Protein AF-A0AB73ASB9-F1 (afdb_monomer_lite)

pLDDT: mean 83.19, std 17.75, range [37.22, 97.81]

Secondary structure (DSSP, 8-state):
-B-TT--B-SS-EEPTT--B-S-B-TTEEEETTTTEEEEEHHHHHHHHGGG---GGG--HHHHHHHHHTS-GGGS---TT---TT--

Sequence (87 aa):
MIMPGITIGSNVVIAAGAVVTKNIPDGVVVGGNPAKIIETIENFEKKYIKYNMGCKFLSHDQKLDFLKKQPEELFIKVVGVMSFKDK

InterPro domains:
  IPR011004 Trimeric LpxA-like superfamily [SSF51161] (1-65)
  IPR050179 Transferase hexapeptide repeat [PTHR43300] (1-45)

Radius of gyration: 17.48 Å; chains: 1; bounding box: 41×26×38 Å

Foldseek 3Di:
DEDPPEAEEAPEAEDPPEYDPHHHYYQFYWYDVPIDTDGGNVVVCVVCVVLCLVCPPPDPVRSVVSVVPDDPVSDPPDPDDDDPPDD

Organism: NCBI:txid1339310

Structure (mmCIF, N/CA/C/O backbone):
data_AF-A0AB73ASB9-F1
#
_entry.id   AF-A0AB73ASB9-F1
#
loop_
_atom_site.group_PDB
_atom_site.id
_atom_site.type_symbol
_atom_site.label_atom_id
_atom_site.label_alt_id
_atom_site.label_comp_id
_atom_site.label_asym_id
_atom_site.label_entity_id
_atom_site.label_seq_id
_atom_site.pdbx_PDB_ins_code
_atom_site.Cartn_x
_atom_site.Cartn_y
_atom_site.Cartn_z
_atom_site.occupancy
_atom_site.B_iso_or_equiv
_atom_site.auth_seq_id
_atom_site.auth_comp_id
_atom_site.auth_asym_id
_atom_site.auth_atom_id
_atom_site.pdbx_PDB_model_num
ATOM 1 N N . MET A 1 1 ? -6.712 -9.865 0.984 1.00 91.31 1 MET A N 1
ATOM 2 C CA . MET A 1 1 ? -8.056 -10.311 1.413 1.00 91.31 1 MET A CA 1
ATOM 3 C C . MET A 1 1 ? -8.677 -9.236 2.291 1.00 91.31 1 MET A C 1
ATOM 5 O O . MET A 1 1 ? -7.952 -8.657 3.089 1.00 91.31 1 MET A O 1
ATOM 9 N N . ILE A 1 2 ? -9.974 -8.959 2.141 1.00 95.38 2 ILE A N 1
ATOM 10 C CA . ILE A 1 2 ? -10.711 -7.970 2.945 1.00 95.38 2 ILE A CA 1
ATOM 11 C C . ILE A 1 2 ? -11.876 -8.687 3.630 1.00 95.38 2 ILE A C 1
ATOM 13 O O . ILE A 1 2 ? -12.614 -9.404 2.956 1.00 95.38 2 ILE A O 1
ATOM 17 N N . MET A 1 3 ? -12.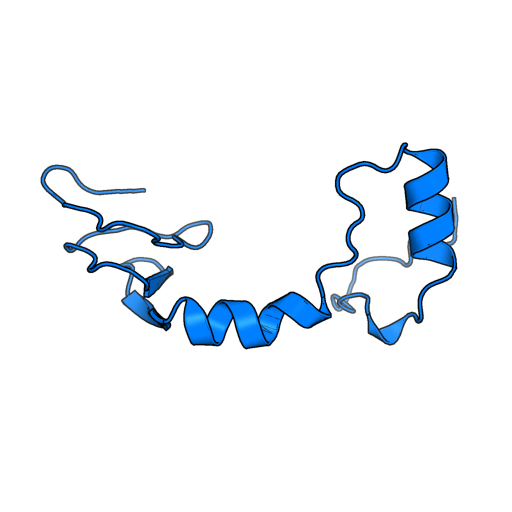010 -8.539 4.951 1.00 95.50 3 MET A N 1
ATOM 18 C CA . MET A 1 3 ? -13.121 -9.141 5.693 1.00 95.50 3 MET A CA 1
ATOM 19 C C . MET A 1 3 ? -14.447 -8.415 5.389 1.00 95.50 3 MET A C 1
ATOM 21 O O . MET A 1 3 ? -14.437 -7.213 5.115 1.00 95.50 3 MET A O 1
ATOM 25 N N . PRO A 1 4 ? -15.596 -9.113 5.432 1.00 95.62 4 PRO A N 1
ATOM 26 C CA . PRO A 1 4 ? -16.902 -8.486 5.245 1.00 95.62 4 PRO A CA 1
ATOM 27 C C . PRO A 1 4 ? -17.193 -7.415 6.303 1.00 95.62 4 PRO A C 1
ATOM 29 O O . PRO A 1 4 ? -16.791 -7.553 7.457 1.00 95.62 4 PRO A O 1
ATOM 32 N N . GLY A 1 5 ? -17.929 -6.370 5.917 1.00 95.38 5 GLY A N 1
ATOM 33 C CA . GLY A 1 5 ? -18.344 -5.296 6.831 1.00 95.38 5 GLY A CA 1
ATOM 34 C C . GLY A 1 5 ? -17.252 -4.274 7.162 1.00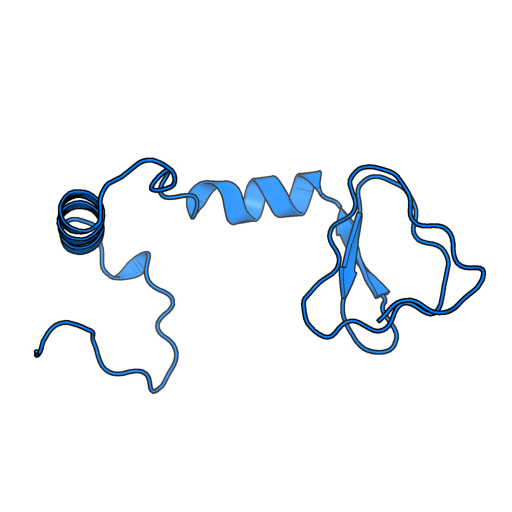 95.38 5 GLY A C 1
ATOM 35 O O . GLY A 1 5 ? -17.444 -3.449 8.051 1.00 95.38 5 GLY A O 1
ATOM 36 N N . ILE A 1 6 ? -16.117 -4.326 6.459 1.00 96.44 6 ILE A N 1
ATOM 37 C CA . ILE A 1 6 ? -15.006 -3.392 6.628 1.00 96.44 6 ILE A CA 1
ATOM 38 C C . ILE A 1 6 ? -15.087 -2.282 5.573 1.00 96.44 6 ILE A C 1
ATOM 40 O O . ILE A 1 6 ? -15.241 -2.563 4.383 1.00 96.44 6 ILE A O 1
ATOM 44 N N . THR A 1 7 ? -14.909 -1.033 5.997 1.00 96.69 7 THR A N 1
ATOM 45 C CA . THR A 1 7 ? -14.818 0.130 5.104 1.00 96.69 7 THR A CA 1
ATOM 46 C C . THR A 1 7 ? -13.362 0.481 4.819 1.00 96.69 7 THR A C 1
ATOM 48 O O . THR A 1 7 ? -12.525 0.514 5.728 1.00 96.69 7 THR A O 1
ATOM 51 N N . ILE A 1 8 ? -13.072 0.768 3.550 1.00 96.25 8 ILE A N 1
ATOM 52 C CA . ILE A 1 8 ? -11.774 1.258 3.085 1.00 96.25 8 ILE A CA 1
ATOM 53 C C . ILE A 1 8 ? -11.962 2.700 2.632 1.00 96.25 8 ILE A C 1
ATOM 55 O O . ILE A 1 8 ? -12.845 2.981 1.821 1.00 96.25 8 ILE A O 1
ATOM 59 N N . GLY A 1 9 ? -11.139 3.584 3.182 1.00 95.50 9 GLY A N 1
ATOM 60 C CA . GLY A 1 9 ? -11.077 4.982 2.797 1.00 95.50 9 GLY A CA 1
ATOM 61 C C . GLY A 1 9 ? -10.639 5.218 1.349 1.00 95.50 9 GLY A C 1
ATOM 62 O O . GLY A 1 9 ? -10.259 4.307 0.609 1.00 95.50 9 GLY A O 1
ATOM 63 N N . SER A 1 10 ? -10.670 6.479 0.943 1.00 97.12 10 SER A N 1
ATOM 64 C CA . SER A 1 10 ? -10.177 6.931 -0.354 1.00 97.12 10 SER A CA 1
ATOM 65 C C . SER A 1 10 ? -8.655 7.005 -0.371 1.00 97.12 10 SER A C 1
ATOM 67 O O . SER A 1 10 ? -8.030 7.351 0.630 1.00 97.12 10 SER A O 1
ATOM 69 N N . ASN A 1 11 ? -8.064 6.728 -1.538 1.00 95.38 11 ASN A N 1
ATOM 70 C CA . ASN A 1 11 ? -6.615 6.755 -1.741 1.00 95.38 11 ASN A CA 1
ATOM 71 C C . ASN A 1 11 ? -5.898 5.886 -0.691 1.00 95.38 11 ASN A C 1
ATOM 73 O O . ASN A 1 11 ? -5.275 6.396 0.230 1.00 95.38 11 ASN A O 1
ATOM 77 N N . VAL A 1 12 ? -6.052 4.565 -0.777 1.00 96.25 12 VAL A N 1
ATOM 78 C CA . VAL A 1 12 ? -5.434 3.611 0.157 1.00 96.25 12 VAL A CA 1
ATOM 79 C C . VAL A 1 12 ? -4.642 2.586 -0.638 1.00 96.25 12 VAL A C 1
ATOM 81 O O . VAL A 1 12 ? -5.137 2.032 -1.620 1.00 96.25 12 VAL A O 1
ATOM 84 N N . VAL A 1 13 ? -3.424 2.289 -0.188 1.00 95.25 13 VAL A N 1
ATOM 85 C CA . VAL A 1 13 ? -2.598 1.221 -0.761 1.00 95.25 13 VAL A CA 1
ATOM 86 C C . VAL A 1 13 ? -2.640 0.006 0.159 1.00 95.25 13 VAL A C 1
ATOM 88 O O . VAL A 1 13 ? -2.224 0.072 1.314 1.00 95.25 13 VAL A O 1
ATOM 91 N N . ILE A 1 14 ? -3.111 -1.129 -0.362 1.00 95.88 14 ILE A N 1
ATOM 92 C CA . ILE A 1 14 ? -3.079 -2.418 0.340 1.00 95.88 14 ILE A CA 1
ATOM 93 C C . ILE A 1 14 ? -1.939 -3.255 -0.238 1.00 95.88 14 ILE A C 1
ATOM 95 O O . ILE A 1 14 ? -1.950 -3.603 -1.419 1.00 95.88 14 ILE A O 1
ATOM 99 N N . ALA A 1 15 ? -0.958 -3.593 0.597 1.00 95.19 15 ALA A N 1
ATOM 100 C CA . ALA A 1 15 ? 0.175 -4.417 0.201 1.00 95.19 15 ALA A CA 1
ATOM 101 C C . ALA A 1 15 ? -0.264 -5.824 -0.238 1.00 95.19 15 ALA A C 1
ATOM 103 O O . ALA A 1 15 ? -1.248 -6.389 0.256 1.00 95.19 15 ALA A O 1
ATOM 104 N N . ALA A 1 16 ? 0.512 -6.418 -1.145 1.00 95.00 16 ALA A N 1
ATOM 105 C CA . ALA A 1 16 ? 0.288 -7.785 -1.593 1.00 95.00 16 ALA A CA 1
ATOM 106 C C . ALA A 1 16 ? 0.289 -8.763 -0.402 1.00 95.00 16 ALA A C 1
ATOM 108 O O . ALA A 1 16 ? 1.114 -8.663 0.505 1.00 95.00 16 ALA A O 1
ATOM 109 N N . GLY A 1 17 ? -0.664 -9.700 -0.397 1.00 93.31 17 GLY A N 1
ATOM 110 C CA . GLY A 1 17 ? -0.802 -10.698 0.670 1.00 93.31 17 GLY A CA 1
ATOM 111 C C . GLY A 1 17 ? -1.408 -10.185 1.985 1.00 93.31 17 GLY A C 1
ATOM 112 O O . GLY A 1 17 ? -1.499 -10.954 2.939 1.00 93.31 17 GLY A O 1
ATOM 113 N N . ALA A 1 18 ? -1.852 -8.926 2.065 1.00 96.88 18 ALA A N 1
ATOM 114 C CA . ALA A 1 18 ? -2.456 -8.402 3.288 1.00 96.88 18 ALA A CA 1
ATOM 115 C C . ALA A 1 18 ? -3.852 -8.993 3.577 1.00 96.88 18 ALA A C 1
ATOM 117 O O . ALA A 1 18 ? -4.641 -9.242 2.657 1.00 96.88 18 ALA A O 1
ATOM 118 N N . VAL A 1 19 ? -4.188 -9.163 4.861 1.00 96.81 19 VAL A N 1
ATOM 119 C CA . VAL A 1 19 ? -5.520 -9.579 5.341 1.00 96.81 19 VAL A CA 1
ATOM 120 C C . VAL A 1 19 ? -6.125 -8.462 6.182 1.00 96.81 19 VAL A C 1
ATOM 122 O O . VAL A 1 19 ? -5.743 -8.250 7.330 1.00 96.81 19 VAL A O 1
ATOM 125 N N . VAL A 1 20 ? -7.066 -7.724 5.602 1.00 96.75 20 VAL A N 1
ATOM 126 C CA . VAL A 1 20 ? -7.692 -6.556 6.222 1.00 96.75 20 VAL A CA 1
ATOM 127 C C . VAL A 1 20 ? -8.813 -7.002 7.153 1.00 96.75 20 VAL A C 1
ATOM 129 O O . VAL A 1 20 ? -9.846 -7.492 6.699 1.00 96.75 20 VAL A O 1
ATOM 132 N N . THR A 1 21 ? -8.605 -6.813 8.456 1.00 96.69 21 THR A N 1
ATOM 133 C CA . THR A 1 21 ? -9.555 -7.193 9.517 1.00 96.69 21 THR A CA 1
ATOM 134 C C . THR A 1 21 ? -10.166 -5.995 10.253 1.00 96.69 21 THR A C 1
ATOM 136 O O . THR A 1 21 ? -10.936 -6.194 11.186 1.00 96.69 21 THR A O 1
ATOM 139 N N . LYS A 1 22 ? -9.789 -4.757 9.905 1.00 95.19 22 LYS A N 1
ATOM 140 C CA . LYS A 1 22 ? -10.254 -3.509 10.539 1.00 95.19 22 LYS A CA 1
ATOM 141 C C . LYS A 1 22 ? -10.450 -2.421 9.484 1.00 95.19 22 LYS A C 1
ATOM 143 O O . LYS A 1 22 ? -9.788 -2.474 8.448 1.00 95.19 22 LYS A O 1
ATOM 148 N N . ASN A 1 23 ? -11.316 -1.448 9.775 1.00 97.19 23 ASN A N 1
ATOM 149 C CA . ASN A 1 23 ? -11.544 -0.286 8.908 1.00 97.19 23 ASN A CA 1
ATOM 150 C C . ASN A 1 23 ? -10.240 0.477 8.661 1.00 97.19 23 ASN A C 1
ATOM 152 O O . ASN A 1 23 ? -9.422 0.621 9.574 1.00 97.19 23 ASN A O 1
ATOM 156 N N . ILE A 1 24 ? -10.068 0.959 7.431 1.00 96.62 24 ILE A N 1
ATOM 157 C CA . ILE A 1 24 ? -8.862 1.668 7.000 1.00 96.62 24 ILE A CA 1
ATOM 158 C C . ILE A 1 24 ? -9.229 3.129 6.699 1.00 96.62 24 ILE A C 1
ATOM 160 O O . ILE A 1 24 ? -10.147 3.344 5.907 1.00 96.62 24 ILE A O 1
ATOM 164 N N . PRO A 1 25 ? -8.544 4.116 7.308 1.00 96.69 25 PRO A N 1
ATOM 165 C CA . PRO A 1 25 ? -8.756 5.534 7.013 1.00 96.69 25 PRO A CA 1
ATOM 166 C C . PRO A 1 25 ? -8.222 5.922 5.626 1.00 96.69 25 PRO A C 1
ATOM 168 O O . PRO A 1 25 ? -7.528 5.145 4.976 1.00 96.69 25 PRO A O 1
ATOM 171 N N . ASP A 1 26 ? -8.526 7.137 5.182 1.00 97.81 26 ASP A N 1
ATOM 172 C CA . ASP A 1 26 ? -8.041 7.677 3.909 1.00 97.81 26 ASP A CA 1
ATOM 173 C C . ASP A 1 26 ? -6.515 7.887 3.914 1.00 97.81 26 ASP A C 1
ATOM 175 O O . ASP A 1 26 ? -5.917 8.183 4.951 1.00 97.81 26 ASP A O 1
ATOM 179 N N . GLY A 1 27 ? -5.877 7.791 2.745 1.00 96.69 27 GLY A N 1
ATOM 180 C CA . GLY A 1 27 ? -4.499 8.257 2.551 1.00 96.69 27 GLY A CA 1
ATOM 181 C C . GLY A 1 27 ? -3.409 7.413 3.217 1.00 96.69 27 GLY A C 1
ATOM 182 O O . GLY A 1 27 ? -2.306 7.918 3.444 1.00 96.69 27 GLY A O 1
ATOM 183 N N . VAL A 1 28 ? -3.675 6.147 3.551 1.00 97.19 28 VAL A N 1
ATOM 184 C CA . VAL A 1 28 ? -2.707 5.276 4.243 1.00 97.19 28 VAL A CA 1
ATOM 185 C C . VAL A 1 28 ? -2.276 4.066 3.421 1.00 97.19 28 VAL A C 1
ATOM 187 O O . VAL A 1 28 ? -2.970 3.593 2.519 1.00 97.19 28 VAL A O 1
ATOM 190 N N . VAL A 1 29 ? -1.115 3.532 3.783 1.00 96.50 29 VAL A N 1
ATOM 191 C CA . VAL A 1 29 ? -0.577 2.272 3.279 1.00 96.50 29 VAL A CA 1
ATOM 192 C C . VAL A 1 29 ? -0.694 1.219 4.373 1.00 96.50 29 VAL A C 1
ATOM 194 O O . VAL A 1 29 ? -0.214 1.414 5.493 1.00 96.50 29 VAL A O 1
ATOM 197 N N . VAL A 1 30 ? -1.318 0.087 4.055 1.00 97.00 30 VAL A N 1
ATOM 198 C CA . VAL A 1 30 ? -1.493 -1.034 4.985 1.00 97.00 30 VAL A CA 1
ATOM 199 C C . VAL A 1 30 ? -0.871 -2.315 4.444 1.00 97.00 30 VAL A C 1
ATOM 201 O O . VAL A 1 30 ? -0.846 -2.551 3.237 1.00 97.00 30 VAL A O 1
ATOM 204 N N . GLY A 1 31 ? -0.419 -3.195 5.334 1.00 96.56 31 GLY A N 1
ATOM 205 C CA . GLY A 1 31 ? 0.095 -4.506 4.944 1.00 96.56 31 GLY A CA 1
ATOM 206 C C . GLY A 1 31 ? 0.173 -5.509 6.090 1.00 96.56 31 GLY A C 1
ATOM 207 O O . GLY A 1 31 ? 0.015 -5.152 7.258 1.00 96.56 31 GLY A O 1
ATOM 208 N N . GLY A 1 32 ? 0.408 -6.774 5.738 1.00 94.88 32 GLY A N 1
ATOM 209 C CA . GLY A 1 32 ? 0.516 -7.892 6.681 1.00 94.88 32 GLY A CA 1
ATOM 210 C C . GLY A 1 32 ? -0.788 -8.658 6.923 1.00 94.88 32 GLY A C 1
ATOM 211 O O . GLY A 1 32 ? -1.857 -8.308 6.420 1.00 94.88 32 GLY A O 1
ATOM 212 N N . ASN A 1 33 ? -0.686 -9.733 7.701 1.00 96.25 33 ASN A N 1
ATOM 213 C CA . ASN A 1 33 ? -1.804 -10.569 8.127 1.00 96.25 33 ASN A CA 1
ATOM 214 C C . ASN A 1 33 ? -1.731 -10.768 9.656 1.00 96.25 33 ASN A C 1
ATOM 216 O O . ASN A 1 33 ? -0.871 -11.527 10.107 1.00 96.25 33 ASN A O 1
ATOM 220 N N . PRO A 1 34 ? -2.580 -10.096 10.458 1.00 94.00 34 PRO A N 1
ATOM 221 C CA . PRO A 1 34 ? -3.587 -9.102 10.063 1.00 94.00 34 PRO A CA 1
ATOM 222 C C . PRO A 1 34 ? -2.965 -7.770 9.604 1.00 94.00 34 PRO A C 1
ATOM 224 O O . PRO A 1 34 ? -1.871 -7.402 10.037 1.00 94.00 34 PRO A O 1
ATOM 227 N N . ALA A 1 35 ? -3.671 -7.045 8.733 1.00 96.75 35 ALA A N 1
ATOM 228 C CA . ALA A 1 35 ? -3.196 -5.802 8.135 1.00 96.75 35 ALA A CA 1
ATOM 229 C C . ALA A 1 35 ? -3.053 -4.690 9.183 1.00 96.75 35 ALA A C 1
ATOM 231 O O . ALA A 1 35 ? -3.967 -4.434 9.972 1.00 96.75 35 ALA A O 1
ATOM 232 N N . LYS A 1 36 ? -1.907 -4.007 9.163 1.00 96.06 36 LYS A N 1
ATOM 233 C CA . LYS A 1 36 ? -1.597 -2.848 10.008 1.00 96.06 36 LYS A CA 1
ATOM 234 C C . LYS A 1 36 ? -1.237 -1.652 9.133 1.00 96.06 36 LYS A C 1
ATOM 236 O O . LYS A 1 36 ? -0.729 -1.835 8.028 1.00 96.06 36 LYS A O 1
ATOM 241 N N . ILE A 1 37 ? -1.491 -0.446 9.640 1.00 96.38 37 ILE A N 1
ATOM 242 C CA . ILE A 1 37 ? -1.022 0.795 9.013 1.00 96.38 37 ILE A CA 1
ATOM 243 C C . ILE A 1 37 ? 0.505 0.820 9.109 1.00 96.38 37 ILE A C 1
ATOM 245 O O . ILE A 1 37 ? 1.055 0.677 10.201 1.00 96.38 37 ILE A O 1
ATOM 249 N N . ILE A 1 38 ? 1.164 0.943 7.960 1.00 95.56 38 ILE A N 1
ATOM 250 C CA . ILE A 1 38 ? 2.624 0.986 7.830 1.00 95.56 38 ILE A CA 1
ATOM 251 C C . ILE A 1 38 ? 3.084 2.443 7.789 1.00 95.56 38 ILE A C 1
ATOM 253 O O . ILE A 1 38 ? 3.957 2.838 8.554 1.00 95.56 38 ILE A O 1
ATOM 257 N N . GLU A 1 39 ? 2.486 3.236 6.899 1.00 95.69 39 GLU A N 1
ATOM 258 C CA . GLU A 1 39 ? 2.832 4.641 6.670 1.00 95.69 39 GLU A CA 1
ATOM 259 C C . GLU A 1 39 ? 1.691 5.391 5.959 1.00 95.69 39 GLU A C 1
ATOM 261 O O . GLU A 1 39 ? 0.680 4.794 5.581 1.00 95.69 39 GLU A O 1
ATOM 266 N N . THR A 1 40 ? 1.843 6.707 5.785 1.00 96.50 40 THR A N 1
ATOM 267 C CA . THR A 1 40 ? 0.950 7.528 4.953 1.00 96.50 40 THR A CA 1
ATOM 268 C C . THR A 1 40 ? 1.342 7.432 3.480 1.00 96.50 40 THR A C 1
ATOM 270 O O . THR A 1 40 ? 2.510 7.209 3.151 1.00 96.50 40 THR A O 1
ATOM 273 N N . ILE A 1 41 ? 0.384 7.647 2.576 1.00 94.19 41 ILE A N 1
ATOM 274 C CA . ILE A 1 41 ? 0.649 7.666 1.132 1.00 94.19 41 ILE A CA 1
ATOM 275 C C . ILE A 1 41 ? 1.658 8.745 0.760 1.00 94.19 41 ILE A C 1
ATOM 277 O O . ILE A 1 41 ? 2.545 8.480 -0.040 1.00 94.19 41 ILE A O 1
ATOM 281 N N . GLU A 1 42 ? 1.596 9.921 1.380 1.00 92.56 42 GLU A N 1
ATOM 282 C CA . GLU A 1 42 ? 2.550 11.001 1.105 1.00 92.56 42 GLU A CA 1
ATOM 283 C C . GLU A 1 42 ? 4.005 10.574 1.349 1.00 92.56 42 GLU A C 1
ATOM 285 O O . GLU A 1 42 ? 4.906 10.925 0.585 1.00 92.56 42 GLU A O 1
ATOM 290 N N . ASN A 1 43 ? 4.249 9.804 2.413 1.00 93.31 43 ASN A N 1
ATOM 291 C CA . ASN A 1 43 ? 5.580 9.292 2.730 1.00 93.31 43 ASN A CA 1
ATOM 292 C C . ASN A 1 43 ? 5.983 8.161 1.781 1.00 93.31 43 ASN A C 1
ATOM 294 O O . ASN A 1 43 ? 7.117 8.143 1.289 1.00 93.31 43 ASN A O 1
ATOM 298 N N . PHE A 1 44 ? 5.034 7.283 1.460 1.00 91.62 44 PHE A N 1
ATOM 299 C CA . PHE A 1 44 ? 5.227 6.205 0.502 1.00 91.62 44 PHE A CA 1
ATOM 300 C C . PHE A 1 44 ? 5.617 6.760 -0.877 1.00 91.62 44 PHE A C 1
ATOM 302 O O . PHE A 1 44 ? 6.651 6.394 -1.435 1.00 91.62 44 PHE A O 1
ATOM 309 N N . GLU A 1 45 ? 4.859 7.716 -1.408 1.00 89.56 45 GLU A N 1
ATOM 310 C CA . GLU A 1 45 ? 5.125 8.353 -2.698 1.00 89.56 45 GLU A CA 1
ATOM 311 C C . GLU A 1 45 ? 6.506 9.007 -2.738 1.00 89.56 45 GLU A C 1
ATOM 313 O O . GLU A 1 45 ? 7.290 8.709 -3.639 1.00 89.56 45 GLU A O 1
ATOM 318 N N . LYS A 1 46 ? 6.867 9.820 -1.735 1.00 90.56 46 LYS A N 1
ATOM 319 C CA . LYS A 1 46 ? 8.197 10.456 -1.658 1.00 90.56 46 LYS A CA 1
ATOM 320 C C . LYS A 1 46 ? 9.333 9.434 -1.715 1.00 90.56 46 LYS A C 1
ATOM 322 O O . LYS A 1 46 ? 10.364 9.683 -2.340 1.00 90.56 46 LYS A O 1
ATOM 327 N N . LYS A 1 47 ? 9.152 8.274 -1.082 1.00 86.62 47 LYS A N 1
ATOM 328 C CA . LYS A 1 47 ? 10.159 7.211 -1.037 1.00 86.62 47 LYS A CA 1
ATOM 329 C C . LYS A 1 47 ? 10.297 6.475 -2.368 1.00 86.62 47 LYS A C 1
ATOM 331 O O . LYS A 1 47 ? 11.421 6.124 -2.737 1.00 86.62 47 LYS A O 1
ATOM 336 N N . TYR A 1 48 ? 9.187 6.235 -3.070 1.00 84.81 48 TYR A N 1
ATOM 337 C CA . TYR A 1 48 ? 9.164 5.391 -4.268 1.00 84.81 48 TYR A CA 1
ATOM 338 C C . TYR A 1 48 ? 9.150 6.152 -5.599 1.00 84.81 48 TYR A C 1
ATOM 340 O O . TYR A 1 48 ? 9.524 5.565 -6.613 1.00 84.81 48 TYR A O 1
ATOM 348 N N . ILE A 1 49 ? 8.830 7.451 -5.616 1.00 84.56 49 ILE A N 1
ATOM 349 C CA . ILE A 1 49 ? 8.872 8.300 -6.822 1.00 84.56 49 ILE A CA 1
ATOM 350 C C . ILE A 1 49 ? 10.230 8.221 -7.525 1.00 84.56 49 ILE A C 1
ATOM 352 O O . ILE A 1 49 ? 10.273 8.126 -8.747 1.00 84.56 49 ILE A O 1
ATOM 356 N N . LYS A 1 50 ? 11.339 8.175 -6.776 1.00 79.62 50 LYS A N 1
ATOM 357 C CA . LYS A 1 50 ? 12.691 8.063 -7.353 1.00 79.62 50 LYS A CA 1
ATOM 358 C C . LYS A 1 50 ? 12.946 6.766 -8.134 1.00 79.62 50 LYS A C 1
ATOM 360 O O . LYS A 1 50 ? 13.862 6.728 -8.943 1.00 79.62 50 LYS A O 1
ATOM 365 N N . TYR A 1 51 ? 12.165 5.713 -7.885 1.00 75.88 51 TYR A N 1
ATOM 366 C CA . TYR A 1 51 ? 12.247 4.443 -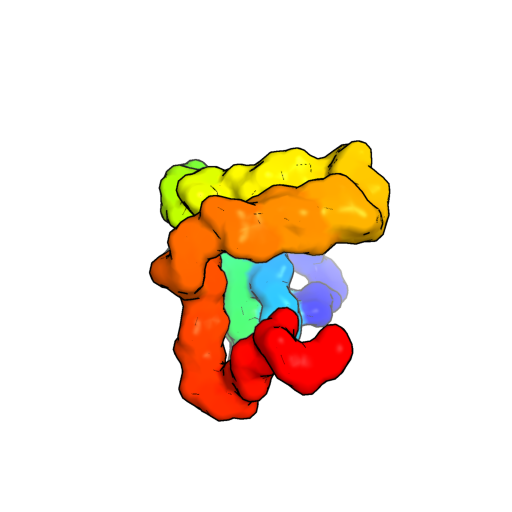8.615 1.00 75.88 51 TYR A CA 1
ATOM 367 C C . TYR A 1 51 ? 11.232 4.365 -9.760 1.00 75.88 51 TYR A C 1
ATOM 369 O O . TYR A 1 51 ? 11.186 3.368 -10.483 1.00 75.88 51 TYR A O 1
ATOM 377 N N . ASN A 1 52 ? 10.391 5.387 -9.934 1.00 80.81 52 ASN A N 1
ATOM 378 C CA . ASN A 1 52 ? 9.469 5.442 -11.052 1.00 80.81 52 ASN A CA 1
ATOM 379 C C . ASN A 1 52 ? 10.238 5.784 -12.332 1.00 80.81 52 ASN A C 1
ATOM 381 O O . ASN A 1 52 ? 10.515 6.940 -12.635 1.00 80.81 52 ASN A O 1
ATOM 385 N N . MET A 1 53 ? 10.545 4.748 -13.102 1.00 76.62 53 MET A N 1
ATOM 386 C CA . MET A 1 53 ? 11.311 4.842 -14.342 1.00 76.62 53 MET A CA 1
ATOM 387 C C . MET A 1 53 ? 10.504 5.404 -15.526 1.00 76.62 53 MET A C 1
ATOM 389 O O . MET A 1 53 ? 11.029 5.508 -16.629 1.00 76.62 53 MET A O 1
ATOM 393 N N . GLY A 1 54 ? 9.215 5.725 -15.342 1.00 75.94 54 GLY A N 1
ATOM 394 C CA . GLY A 1 54 ? 8.384 6.323 -16.393 1.00 75.94 54 GLY A CA 1
ATOM 395 C C . GLY A 1 54 ? 8.122 5.413 -17.602 1.00 75.94 54 GLY A C 1
ATOM 396 O O . GLY A 1 54 ? 7.610 5.867 -18.619 1.00 75.94 54 GLY A O 1
ATOM 397 N N . CYS A 1 55 ? 8.408 4.111 -17.507 1.00 77.50 55 CYS A N 1
ATOM 398 C CA . CYS A 1 55 ? 8.349 3.181 -18.640 1.00 77.50 55 CYS A CA 1
ATOM 399 C C . CYS A 1 55 ? 6.930 2.749 -19.065 1.00 77.50 55 CYS A C 1
ATOM 401 O O . CYS A 1 55 ? 6.798 1.793 -19.827 1.00 77.50 55 CYS A O 1
ATOM 403 N N . LYS A 1 56 ? 5.862 3.375 -18.547 1.00 78.12 56 LYS A N 1
ATOM 404 C CA . LYS A 1 56 ? 4.474 2.889 -18.699 1.00 78.12 56 LYS A CA 1
ATOM 405 C C . LYS A 1 56 ? 3.994 2.859 -20.157 1.00 78.12 56 LYS A C 1
ATOM 407 O O . LYS A 1 56 ? 3.162 2.023 -20.487 1.00 78.12 56 LYS A O 1
ATOM 412 N N . PHE A 1 57 ? 4.528 3.731 -21.011 1.00 82.44 57 PHE A N 1
ATOM 413 C CA . PHE A 1 57 ? 4.111 3.881 -22.412 1.00 82.44 57 PHE A CA 1
ATOM 414 C C . PHE A 1 57 ? 5.179 3.452 -23.430 1.00 82.44 57 PHE A C 1
ATOM 416 O O . PHE A 1 57 ? 5.049 3.745 -24.614 1.00 82.44 57 PHE A O 1
ATOM 423 N N . LEU A 1 58 ? 6.248 2.784 -22.987 1.00 84.31 58 LEU A N 1
ATOM 424 C CA . LEU A 1 58 ? 7.305 2.308 -23.880 1.00 84.31 58 LEU A CA 1
ATOM 425 C C . LEU A 1 58 ? 6.923 0.955 -24.491 1.00 84.31 58 LEU A C 1
ATOM 427 O O . LEU A 1 58 ? 6.421 0.072 -23.791 1.00 84.31 58 LEU A O 1
ATOM 431 N N . SER A 1 59 ? 7.220 0.773 -25.779 1.00 85.00 59 SER A N 1
ATOM 432 C CA . SER A 1 59 ? 7.200 -0.555 -26.406 1.00 85.00 59 SER A CA 1
ATOM 433 C C . SER A 1 59 ? 8.264 -1.475 -25.789 1.00 85.00 59 SER A C 1
ATOM 435 O O . SER A 1 59 ? 9.164 -1.010 -25.085 1.00 85.00 59 SER A O 1
ATOM 437 N N . HIS A 1 60 ? 8.163 -2.786 -26.035 1.00 83.06 60 HIS A N 1
ATOM 438 C CA . HIS A 1 60 ? 9.086 -3.779 -25.471 1.00 83.06 60 HIS A CA 1
ATOM 439 C C . HIS A 1 60 ? 10.558 -3.423 -25.737 1.00 83.06 60 HIS A C 1
ATOM 441 O O . HIS A 1 60 ? 11.342 -3.343 -24.791 1.00 83.06 60 HIS A O 1
ATOM 447 N N . ASP A 1 61 ? 10.896 -3.116 -26.990 1.00 84.81 61 ASP A N 1
ATOM 448 C CA . ASP A 1 61 ? 12.269 -2.816 -27.412 1.00 84.81 61 ASP A CA 1
ATOM 449 C C . ASP A 1 61 ? 12.784 -1.519 -26.779 1.00 84.81 61 ASP A C 1
ATOM 451 O O . ASP A 1 61 ? 13.872 -1.477 -26.206 1.00 84.81 61 ASP A O 1
ATOM 455 N N . GLN A 1 62 ? 11.952 -0.474 -26.768 1.00 84.88 62 GLN A N 1
ATOM 456 C CA . GLN A 1 62 ? 12.291 0.803 -26.137 1.00 84.88 62 GLN A CA 1
ATOM 457 C C . GLN A 1 62 ? 12.479 0.665 -24.624 1.00 84.88 62 GLN A C 1
ATOM 459 O O . GLN A 1 62 ? 13.349 1.311 -24.041 1.00 84.88 62 GLN A O 1
ATOM 464 N N . LYS A 1 63 ? 11.671 -0.179 -23.974 1.00 83.06 63 LYS A N 1
ATOM 465 C CA . LYS A 1 63 ? 11.780 -0.461 -22.543 1.00 83.06 63 LYS A CA 1
ATOM 466 C C . LYS A 1 63 ? 13.059 -1.232 -22.236 1.00 83.06 63 LYS A C 1
ATOM 468 O O . LYS A 1 63 ? 13.716 -0.918 -21.247 1.00 83.06 63 LYS A O 1
ATOM 473 N N . LEU A 1 64 ? 13.417 -2.209 -23.067 1.00 82.19 64 LEU A N 1
ATOM 474 C CA . LEU A 1 64 ? 14.643 -2.988 -22.917 1.00 82.19 64 LEU A CA 1
ATOM 475 C C . LEU A 1 64 ? 15.878 -2.088 -23.042 1.00 82.19 64 LEU A C 1
ATOM 477 O O . LEU A 1 64 ? 16.740 -2.105 -22.164 1.00 82.19 64 LEU A O 1
ATOM 481 N N . ASP A 1 65 ? 15.925 -1.255 -24.080 1.00 85.25 65 ASP A N 1
ATOM 482 C CA . ASP A 1 65 ? 17.004 -0.291 -24.296 1.00 85.25 65 ASP A CA 1
ATOM 483 C C . ASP A 1 65 ? 17.098 0.727 -23.163 1.00 85.25 65 ASP A C 1
ATOM 485 O O . ASP A 1 65 ? 18.194 1.068 -22.717 1.00 85.25 65 ASP A O 1
ATOM 489 N N . PHE A 1 66 ? 15.953 1.204 -22.676 1.00 83.19 66 PHE A N 1
ATOM 490 C CA . PHE A 1 66 ? 15.907 2.130 -21.556 1.00 83.19 66 PHE A CA 1
ATOM 491 C C . PHE A 1 66 ? 16.443 1.487 -20.275 1.00 83.19 66 PHE A C 1
ATOM 493 O O . PHE A 1 66 ? 17.279 2.088 -19.614 1.00 83.19 66 PHE A O 1
ATOM 500 N N . LEU A 1 67 ? 16.028 0.262 -19.942 1.00 80.31 67 LEU A N 1
ATOM 501 C CA . LEU A 1 67 ? 16.507 -0.441 -18.747 1.00 80.31 67 LEU A CA 1
ATOM 502 C C . LEU A 1 67 ? 18.004 -0.768 -18.835 1.00 80.31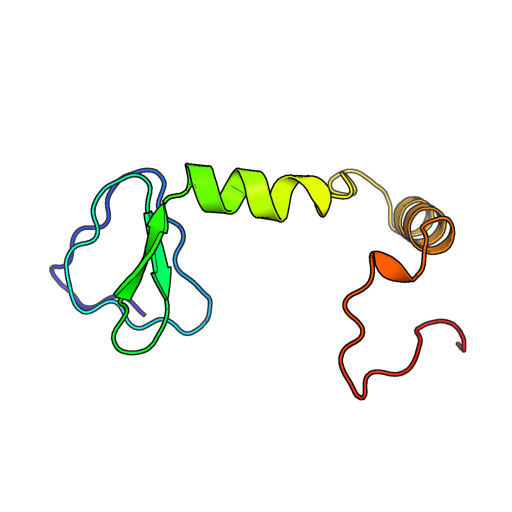 67 LEU A C 1
ATOM 504 O O . LEU A 1 67 ? 18.715 -0.603 -17.850 1.00 80.31 67 LEU A O 1
ATOM 508 N N . LYS A 1 68 ? 18.506 -1.161 -20.011 1.00 82.69 68 LYS A N 1
ATOM 509 C CA . LYS A 1 68 ? 19.933 -1.460 -20.227 1.00 82.69 68 LYS A CA 1
ATOM 510 C C . LYS A 1 68 ? 20.848 -0.239 -20.070 1.00 82.69 68 LYS A C 1
ATOM 512 O O . LYS A 1 68 ? 22.016 -0.408 -19.741 1.00 82.69 68 LYS A O 1
ATOM 517 N N . LYS A 1 69 ? 20.342 0.973 -20.318 1.00 83.44 69 LYS A N 1
ATOM 518 C CA . LYS A 1 69 ? 21.105 2.231 -20.198 1.00 83.44 69 LYS A CA 1
ATOM 519 C C . LYS A 1 69 ? 21.221 2.746 -18.760 1.00 83.44 69 LYS A C 1
ATOM 521 O O . LYS A 1 69 ? 21.980 3.679 -18.519 1.00 83.44 69 LYS A O 1
ATOM 526 N N . GLN A 1 70 ? 20.454 2.191 -17.826 1.00 79.75 70 GLN A N 1
ATOM 527 C CA . GLN A 1 70 ? 20.360 2.694 -16.456 1.00 79.75 70 GLN A CA 1
ATOM 528 C C . GLN A 1 70 ? 21.431 2.062 -15.556 1.00 79.75 70 GLN A C 1
ATOM 530 O O . GLN A 1 70 ? 21.827 0.918 -15.790 1.00 79.75 70 GLN A O 1
ATOM 535 N N . PRO A 1 71 ? 21.912 2.777 -14.523 1.00 79.00 71 PRO A N 1
ATOM 536 C CA . PRO A 1 71 ? 22.897 2.237 -13.593 1.00 79.00 71 PRO A CA 1
ATOM 537 C C . PRO A 1 71 ? 22.352 1.006 -12.856 1.00 79.00 71 PRO A C 1
ATOM 539 O O . PRO A 1 71 ?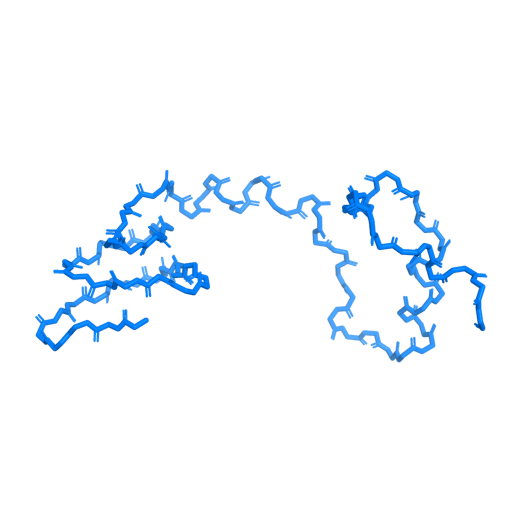 21.203 0.992 -12.409 1.00 79.00 71 PRO A O 1
ATOM 542 N N . GLU A 1 72 ? 23.197 -0.016 -12.676 1.00 73.75 72 GLU A N 1
ATOM 543 C CA . GLU A 1 72 ? 22.811 -1.279 -12.021 1.00 73.75 72 GLU A CA 1
ATOM 544 C C . GLU A 1 72 ? 22.321 -1.094 -10.573 1.00 73.75 72 GLU A C 1
ATOM 546 O O . GLU A 1 72 ? 21.599 -1.933 -10.042 1.00 73.75 72 GLU A O 1
ATOM 551 N N . GLU A 1 73 ? 22.674 0.020 -9.935 1.00 68.88 73 GLU A N 1
ATOM 552 C CA . GLU A 1 73 ? 22.259 0.383 -8.575 1.00 68.88 73 GLU A CA 1
ATOM 553 C C . GLU A 1 73 ? 20.751 0.647 -8.439 1.00 68.88 73 GLU A C 1
ATOM 555 O O . GLU A 1 73 ? 20.202 0.542 -7.343 1.00 68.88 73 GLU A O 1
ATOM 560 N N . LEU A 1 74 ? 20.067 0.969 -9.543 1.00 67.06 74 LEU A N 1
ATOM 561 C CA . LEU A 1 74 ? 18.612 1.148 -9.567 1.00 67.06 74 LEU A CA 1
ATOM 562 C C . LEU A 1 74 ? 17.853 -0.182 -9.551 1.00 67.06 74 LEU A C 1
ATOM 564 O O . LEU A 1 74 ? 16.652 -0.201 -9.271 1.00 67.06 74 LEU A O 1
ATOM 568 N N . PHE A 1 75 ? 18.529 -1.294 -9.836 1.00 67.69 75 PHE A N 1
ATOM 569 C CA . PHE A 1 75 ? 17.924 -2.613 -9.797 1.00 67.69 75 PHE A CA 1
ATOM 570 C C . PHE A 1 75 ? 18.032 -3.179 -8.383 1.00 67.69 75 PHE A C 1
ATOM 572 O O . PHE A 1 75 ? 19.101 -3.194 -7.773 1.00 67.69 75 PHE A O 1
ATOM 579 N N . ILE A 1 76 ? 16.908 -3.673 -7.855 1.00 65.19 76 ILE A N 1
ATOM 580 C CA . ILE A 1 76 ? 16.906 -4.417 -6.595 1.00 65.19 76 ILE A CA 1
ATOM 581 C C . ILE A 1 76 ? 17.796 -5.643 -6.809 1.00 65.19 76 ILE A C 1
ATOM 583 O O . ILE A 1 76 ? 17.406 -6.582 -7.504 1.00 65.19 76 ILE A O 1
ATOM 587 N N . LYS A 1 77 ? 18.990 -5.636 -6.208 1.00 51.78 77 LYS A N 1
ATOM 588 C CA . LYS A 1 77 ? 19.864 -6.809 -6.127 1.00 51.78 77 LYS A CA 1
ATOM 589 C C . LYS A 1 77 ? 19.216 -7.808 -5.176 1.00 51.78 77 LYS A C 1
ATOM 591 O O . LYS A 1 77 ? 19.541 -7.869 -3.994 1.00 51.78 77 LYS A O 1
ATOM 596 N N . VAL A 1 78 ? 18.234 -8.553 -5.675 1.00 39.84 78 VAL A N 1
ATOM 597 C CA . VAL A 1 78 ? 17.722 -9.724 -4.970 1.00 39.84 78 VAL A CA 1
ATOM 598 C C . VAL A 1 78 ? 18.893 -10.692 -4.877 1.00 39.84 78 VAL A C 1
ATOM 600 O O . VAL A 1 78 ? 19.433 -11.108 -5.903 1.00 39.84 78 VAL A O 1
ATOM 603 N N . VAL A 1 79 ? 19.321 -11.009 -3.655 1.00 42.94 79 VAL A N 1
ATOM 604 C CA . VAL A 1 79 ? 20.311 -12.061 -3.416 1.00 42.94 79 VAL A CA 1
ATOM 605 C C . VAL A 1 79 ? 19.749 -13.339 -4.045 1.00 42.94 79 VAL A C 1
ATOM 607 O O . VAL A 1 79 ? 18.805 -13.920 -3.519 1.00 42.94 79 VAL A O 1
ATOM 610 N N . GLY A 1 80 ? 20.277 -13.723 -5.211 1.00 39.06 80 GLY A N 1
ATOM 611 C CA . GLY A 1 80 ? 19.908 -14.959 -5.904 1.00 39.06 80 GLY A CA 1
ATOM 612 C C . GLY A 1 80 ? 18.995 -14.858 -7.133 1.00 39.06 80 GLY A C 1
ATOM 613 O O . GLY A 1 80 ? 18.390 -15.868 -7.475 1.00 39.06 80 GLY A O 1
ATOM 614 N N . VAL A 1 81 ? 18.901 -13.725 -7.841 1.00 41.06 81 VAL A N 1
ATOM 615 C CA . VAL A 1 81 ? 18.323 -13.726 -9.203 1.00 41.06 81 VAL A CA 1
ATOM 616 C C . VAL A 1 81 ? 19.388 -13.313 -10.213 1.00 41.06 81 VAL A C 1
ATOM 618 O O . VAL A 1 81 ? 19.885 -12.191 -10.180 1.00 41.06 81 VAL A O 1
ATOM 621 N N . MET A 1 82 ? 19.758 -14.271 -11.070 1.00 37.59 82 MET A N 1
ATOM 622 C CA . MET A 1 82 ? 20.689 -14.126 -12.192 1.00 37.59 82 MET A CA 1
ATOM 623 C C . MET A 1 82 ? 20.454 -12.817 -12.949 1.00 37.59 82 MET A C 1
ATOM 625 O O . MET A 1 82 ? 19.332 -12.528 -13.371 1.00 37.59 82 MET A O 1
ATOM 629 N N . SER A 1 83 ? 21.535 -12.060 -13.147 1.00 39.78 83 SER A N 1
ATOM 630 C CA . SER A 1 83 ? 21.596 -10.950 -14.092 1.00 39.78 83 SER A CA 1
ATOM 631 C C . SER A 1 83 ? 20.942 -11.343 -15.414 1.00 39.78 83 SER A C 1
ATOM 633 O O . SER A 1 83 ? 21.333 -12.317 -16.052 1.00 39.78 83 SER A O 1
ATOM 635 N N . PHE A 1 84 ? 19.976 -10.541 -15.857 1.00 48.53 84 PHE A N 1
ATOM 636 C CA . PHE A 1 84 ? 19.323 -10.647 -17.165 1.00 48.53 84 PHE A CA 1
ATOM 637 C C . PHE A 1 84 ? 20.257 -10.150 -18.291 1.00 48.53 84 PHE A C 1
ATOM 639 O O . PHE A 1 84 ? 19.850 -9.382 -19.160 1.00 48.53 84 PHE A O 1
ATOM 646 N N . LYS A 1 85 ? 21.549 -10.492 -18.223 1.00 44.47 85 LYS A N 1
ATOM 647 C CA . LYS A 1 85 ? 22.571 -10.061 -19.187 1.00 44.47 85 LYS A CA 1
ATOM 648 C C . LYS A 1 85 ? 23.079 -11.195 -20.076 1.00 44.47 85 LYS A C 1
ATOM 650 O O . LYS A 1 85 ? 23.764 -10.908 -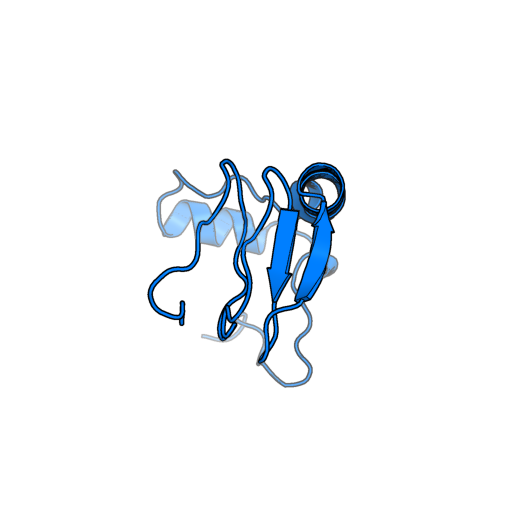21.048 1.00 44.47 85 LYS A O 1
ATOM 655 N N . ASP A 1 86 ? 22.655 -12.431 -19.815 1.00 38.75 86 ASP A N 1
ATOM 656 C CA . ASP A 1 86 ? 23.095 -13.614 -20.555 1.00 38.75 86 ASP A CA 1
ATOM 657 C C . ASP A 1 86 ? 21.897 -14.456 -21.019 1.00 38.75 86 ASP A C 1
ATOM 659 O O . ASP A 1 86 ? 21.593 -15.499 -20.435 1.00 38.75 86 ASP A O 1
ATOM 663 N N . LYS A 1 87 ? 21.175 -13.977 -22.037 1.00 37.22 87 LYS A N 1
ATOM 664 C CA . LYS A 1 87 ? 20.424 -14.794 -23.006 1.00 37.22 87 LYS A CA 1
ATOM 665 C C . LYS A 1 87 ? 19.951 -13.955 -24.185 1.00 37.22 87 LYS A C 1
ATOM 667 O O . LYS A 1 87 ? 19.468 -12.826 -23.944 1.00 37.22 87 LYS A O 1
#